Protein AF-U5QNH3-F1 (afdb_monomer)

Organism: Gloeobacter kilaueensis (strain ATCC BAA-2537 / CCAP 1431/1 / ULC 316 / JS1) (NCBI:txid1183438)

Solvent-accessible surface area (backbone atoms only — not comparable to full-atom values): 4857 Å² total; per-residue (Å²): 142,70,68,72,62,58,57,51,52,55,53,50,51,52,51,50,53,42,53,52,48,52,53,50,49,49,49,55,53,53,50,48,54,50,51,25,57,76,70,67,48,58,66,70,58,46,48,56,50,56,78,67,30,67,68,53,56,48,48,54,45,40,44,49,14,67,75,72,71,46,78,63,80,73,57,68,78,61,62,68,72,76,118

Secondary structure (DSSP, 8-state):
--SHHHHHHHHHHHHHHHHHHHHHHHHHHHHHHHHHHHTT--HHHHHHHHHT-HHHHHHHHHHHHHHHTPPP---HHHHTT--

Radius of gyration: 17.29 Å; Cα contacts (8 Å, |Δi|>4): 36; chains: 1; bounding box: 39×37×49 Å

Structure (mmCIF, N/CA/C/O backbone):
data_AF-U5QNH3-F1
#
_entry.id   AF-U5QNH3-F1
#
loop_
_atom_site.group_PDB
_atom_site.id
_atom_site.type_symbol
_atom_site.label_atom_id
_atom_site.label_alt_id
_atom_site.label_comp_id
_atom_site.label_asym_id
_atom_site.label_entity_id
_atom_site.label_seq_id
_atom_site.pdbx_PDB_ins_code
_atom_site.Cartn_x
_atom_site.Cartn_y
_atom_site.Cartn_z
_atom_site.occupancy
_atom_site.B_iso_or_equiv
_atom_site.auth_seq_id
_atom_site.auth_comp_id
_atom_site.auth_asym_id
_atom_site.auth_atom_id
_atom_site.pdbx_PDB_model_num
ATOM 1 N N . MET A 1 1 ? -22.049 9.986 32.497 1.00 44.50 1 MET A N 1
ATOM 2 C CA . MET A 1 1 ? -21.412 10.634 31.328 1.00 44.50 1 MET A CA 1
ATOM 3 C C . MET A 1 1 ? -20.073 9.955 31.032 1.00 44.50 1 MET A C 1
ATOM 5 O O . MET A 1 1 ? -19.056 10.629 30.968 1.00 44.50 1 MET A O 1
ATOM 9 N N . SER A 1 2 ? -20.056 8.623 30.893 1.00 53.00 2 SER A N 1
ATOM 10 C CA . SER A 1 2 ? -18.796 7.853 30.893 1.00 53.00 2 SER A CA 1
ATOM 11 C C . SER A 1 2 ? -18.650 6.885 29.716 1.00 53.00 2 SER A C 1
ATOM 13 O O . SER A 1 2 ? -17.562 6.370 29.511 1.00 53.00 2 SER A O 1
ATOM 15 N N . GLU A 1 3 ? -19.697 6.674 28.912 1.00 54.75 3 GLU A N 1
ATOM 16 C CA . GLU A 1 3 ? -19.626 5.815 27.717 1.00 54.75 3 GLU A CA 1
ATOM 17 C C . GLU A 1 3 ? -19.020 6.517 26.493 1.00 54.75 3 GLU A C 1
ATOM 19 O O . GLU A 1 3 ? -18.458 5.855 25.634 1.00 54.75 3 GLU A O 1
ATOM 24 N N . ASN A 1 4 ? -19.047 7.853 26.421 1.00 55.03 4 ASN A N 1
ATOM 25 C CA . ASN A 1 4 ? -18.659 8.568 25.196 1.00 55.03 4 ASN A CA 1
ATOM 26 C C . ASN A 1 4 ? -17.134 8.681 24.976 1.00 55.03 4 ASN A C 1
ATOM 28 O O . ASN A 1 4 ? -16.691 8.999 23.881 1.00 55.03 4 ASN A O 1
ATOM 32 N N . LEU A 1 5 ? -16.328 8.446 26.019 1.00 57.72 5 LEU A N 1
ATOM 33 C CA . LEU A 1 5 ? -14.859 8.505 25.954 1.00 57.72 5 LEU A CA 1
ATOM 34 C C . LEU A 1 5 ? -14.244 7.187 25.457 1.00 57.72 5 LEU A C 1
ATOM 36 O O . LEU A 1 5 ? -13.179 7.199 24.851 1.00 57.72 5 LEU A O 1
ATOM 40 N N . ALA A 1 6 ? -14.910 6.057 25.712 1.00 60.75 6 ALA A N 1
ATOM 41 C CA . ALA A 1 6 ? -14.436 4.741 25.286 1.00 60.75 6 ALA A CA 1
ATOM 42 C C . ALA A 1 6 ? -14.598 4.550 23.770 1.00 60.75 6 ALA A C 1
ATOM 44 O O . ALA A 1 6 ? -13.706 4.013 23.120 1.00 60.75 6 ALA A O 1
ATOM 45 N N . THR A 1 7 ? -15.700 5.051 23.205 1.00 61.62 7 THR A N 1
ATOM 46 C CA . THR A 1 7 ? -15.956 5.015 21.761 1.00 61.62 7 THR A CA 1
ATOM 47 C C . THR A 1 7 ? -14.936 5.847 20.985 1.00 61.62 7 THR A C 1
ATOM 49 O O . THR A 1 7 ? -14.391 5.358 20.003 1.00 61.62 7 THR A O 1
ATOM 52 N N . SER A 1 8 ? -14.583 7.051 21.462 1.00 69.38 8 SER A N 1
ATOM 53 C CA . SER A 1 8 ? -13.585 7.870 20.757 1.00 69.38 8 SER A CA 1
ATO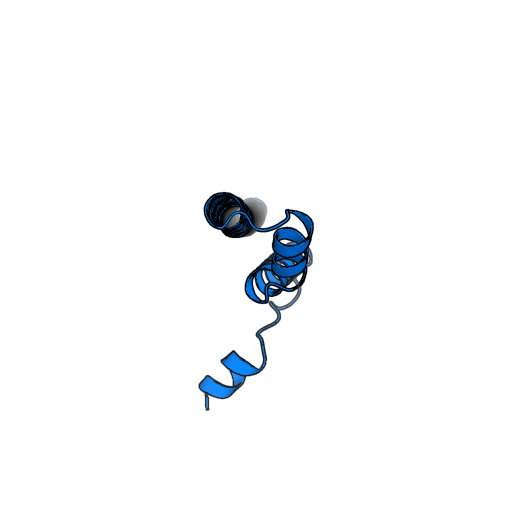M 54 C C . SER A 1 8 ? -12.187 7.257 20.815 1.00 69.38 8 SER A C 1
ATOM 56 O O . SER A 1 8 ? -11.460 7.335 19.834 1.00 69.38 8 SER A O 1
ATOM 58 N N . ALA A 1 9 ? -11.804 6.629 21.932 1.00 73.31 9 ALA A N 1
ATOM 59 C CA . ALA A 1 9 ? -10.504 5.969 22.045 1.00 73.31 9 ALA A CA 1
ATOM 60 C C . ALA A 1 9 ? -10.373 4.796 21.056 1.00 73.31 9 ALA A C 1
ATOM 62 O O . ALA A 1 9 ? -9.360 4.688 20.373 1.00 73.31 9 ALA A O 1
ATOM 63 N N . ALA A 1 10 ? -11.420 3.976 20.917 1.00 78.44 10 ALA A N 1
ATOM 64 C CA . ALA A 1 10 ? -11.446 2.883 19.945 1.00 78.44 10 ALA A CA 1
ATOM 65 C C . ALA A 1 10 ? -11.398 3.389 18.490 1.00 78.44 10 ALA A C 1
ATOM 67 O O . ALA A 1 10 ? -10.664 2.843 17.671 1.00 78.44 10 ALA A O 1
ATOM 68 N N . GLU A 1 11 ? -12.128 4.461 18.169 1.00 82.62 11 GLU A N 1
ATOM 69 C CA . GLU A 1 11 ? -12.068 5.104 16.846 1.00 82.62 11 GLU A CA 1
ATOM 70 C C . GLU A 1 11 ? -10.662 5.645 16.534 1.00 82.62 11 GLU A C 1
ATOM 72 O O . GLU A 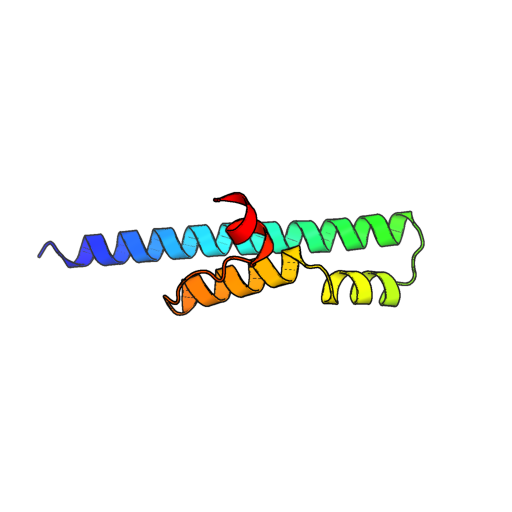1 11 ? -10.167 5.495 15.418 1.00 82.62 11 GLU A O 1
ATOM 77 N N . GLN A 1 12 ? -9.985 6.229 17.527 1.00 85.75 12 GLN A N 1
ATOM 78 C CA . GLN A 1 12 ? -8.617 6.736 17.384 1.00 85.75 12 GLN A CA 1
ATOM 79 C C . GLN A 1 12 ? -7.590 5.616 17.175 1.00 85.75 12 GLN A C 1
ATOM 81 O O . GLN A 1 12 ? -6.655 5.792 16.396 1.00 85.75 12 GLN A O 1
ATOM 86 N N . GLU A 1 13 ? -7.755 4.474 17.845 1.00 87.38 13 GLU A N 1
ATOM 87 C CA . GLU A 1 13 ? -6.901 3.298 17.642 1.00 87.38 13 GLU A CA 1
ATOM 88 C C . GLU A 1 13 ? -7.044 2.745 16.219 1.00 87.38 13 GLU A C 1
ATOM 90 O O . GLU A 1 13 ? -6.039 2.479 15.561 1.00 87.38 13 GLU A O 1
ATOM 95 N N . VAL A 1 14 ? -8.276 2.633 15.712 1.00 90.25 14 VAL A N 1
ATOM 96 C CA . VAL A 1 14 ? -8.532 2.188 14.332 1.00 90.25 14 VAL A CA 1
ATOM 97 C C . VAL A 1 14 ? -7.903 3.147 13.322 1.00 90.25 14 VAL A C 1
ATOM 99 O O . VAL A 1 14 ? -7.218 2.699 12.403 1.00 90.25 14 VAL A O 1
ATOM 102 N N . GLU A 1 15 ? -8.069 4.457 13.513 1.00 91.19 15 GLU A N 1
ATOM 103 C CA . GLU A 1 15 ? -7.475 5.466 12.630 1.00 91.19 15 GLU A CA 1
ATOM 104 C C . GLU A 1 15 ? -5.942 5.400 12.636 1.00 91.19 15 GLU A C 1
ATOM 106 O O . GLU A 1 15 ? -5.306 5.491 11.585 1.00 91.19 15 GLU A O 1
ATOM 111 N N . GLN A 1 16 ? -5.330 5.181 13.804 1.00 93.38 16 GLN A N 1
ATOM 112 C CA . GLN A 1 16 ? -3.882 5.021 13.900 1.00 93.38 16 GLN A CA 1
ATOM 113 C C . GLN A 1 16 ? -3.401 3.782 13.132 1.00 93.38 16 GLN A C 1
ATOM 115 O O . GLN A 1 16 ? -2.429 3.868 12.381 1.00 93.38 16 GLN A O 1
ATOM 120 N N . VAL A 1 17 ? -4.095 2.649 13.269 1.00 93.56 17 VAL A N 1
ATOM 121 C CA . VAL A 1 17 ? -3.757 1.423 12.531 1.00 93.56 17 VAL A CA 1
ATOM 122 C C . VAL A 1 17 ? -3.909 1.633 11.021 1.00 93.56 17 VAL A C 1
ATOM 124 O O . VAL A 1 17 ? -3.038 1.214 10.257 1.00 93.56 17 VAL A O 1
ATOM 127 N N . ILE A 1 18 ? -4.967 2.318 10.576 1.00 94.44 18 ILE A N 1
ATOM 128 C CA . ILE A 1 18 ? -5.150 2.674 9.160 1.00 94.44 18 ILE A CA 1
ATOM 129 C C . ILE A 1 18 ? -3.977 3.531 8.668 1.00 94.44 18 ILE A C 1
ATOM 131 O O . ILE A 1 18 ? -3.397 3.220 7.626 1.00 94.44 18 ILE A O 1
ATOM 135 N N . ALA A 1 19 ? -3.578 4.558 9.421 1.00 96.50 19 ALA A N 1
ATOM 136 C CA . ALA A 1 19 ? -2.464 5.428 9.049 1.00 96.50 19 ALA A CA 1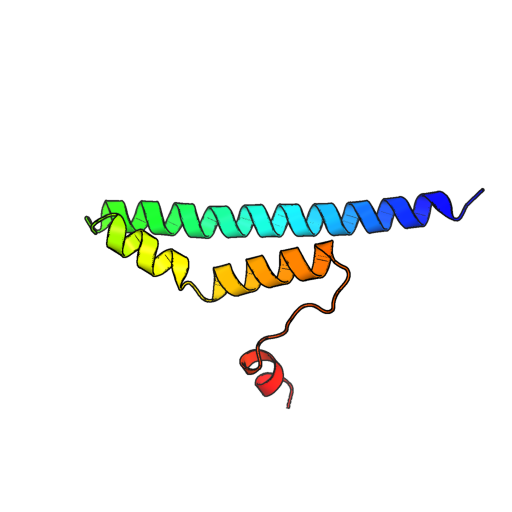
ATOM 137 C C . ALA A 1 19 ? -1.131 4.663 8.935 1.00 96.50 19 ALA A C 1
ATOM 139 O O . ALA A 1 19 ? -0.352 4.892 8.005 1.00 96.50 19 ALA A O 1
ATOM 140 N N . GLU A 1 20 ? -0.871 3.721 9.846 1.00 96.00 20 GLU A N 1
ATOM 141 C CA . GLU A 1 20 ? 0.315 2.858 9.798 1.00 96.00 20 GLU A CA 1
ATOM 142 C C . GLU A 1 20 ? 0.309 1.944 8.558 1.00 96.00 20 GLU A C 1
ATOM 144 O O . GLU A 1 20 ? 1.336 1.801 7.881 1.00 96.00 20 GLU A O 1
ATOM 149 N N . LEU A 1 21 ? -0.850 1.377 8.208 1.00 96.38 21 LEU A N 1
ATOM 150 C CA . LEU A 1 21 ? -1.027 0.558 7.005 1.00 96.38 21 LEU A CA 1
ATOM 151 C C . LEU A 1 21 ? -0.827 1.372 5.720 1.00 96.38 21 LEU A C 1
ATOM 153 O O . LEU A 1 21 ? -0.120 0.927 4.813 1.00 96.38 21 LEU A O 1
ATOM 157 N N . GLU A 1 22 ? -1.379 2.582 5.645 1.00 96.62 22 GLU A N 1
ATOM 158 C CA . GLU A 1 22 ? -1.193 3.484 4.502 1.00 96.62 22 GLU A CA 1
ATOM 159 C C . GLU A 1 22 ? 0.272 3.901 4.337 1.00 96.62 22 GLU A C 1
ATOM 161 O O . GLU A 1 22 ? 0.806 3.908 3.222 1.00 96.62 22 GLU A O 1
ATOM 166 N N . GLN A 1 23 ? 0.961 4.185 5.444 1.00 98.00 23 GLN A N 1
ATOM 167 C CA . GLN A 1 23 ? 2.390 4.476 5.414 1.00 98.00 23 GLN A CA 1
ATOM 168 C C . GLN A 1 23 ? 3.190 3.271 4.908 1.00 98.00 23 GLN A C 1
ATOM 170 O O . GLN A 1 23 ? 4.124 3.431 4.112 1.00 98.00 23 GLN A O 1
ATOM 175 N N . TYR A 1 24 ? 2.830 2.060 5.338 1.00 97.25 24 TYR A N 1
ATOM 176 C CA . TYR A 1 24 ? 3.504 0.855 4.873 1.00 97.25 24 TYR A CA 1
ATOM 177 C C . TYR A 1 24 ? 3.282 0.613 3.377 1.00 97.25 24 TYR A C 1
ATOM 179 O O . TYR A 1 24 ? 4.245 0.388 2.636 1.00 97.25 24 TYR A O 1
ATOM 187 N N . ARG A 1 25 ? 2.039 0.766 2.915 1.00 96.62 25 ARG A N 1
ATOM 188 C CA . ARG A 1 25 ? 1.667 0.722 1.499 1.00 96.62 25 ARG A CA 1
ATOM 189 C C . ARG A 1 25 ? 2.515 1.680 0.663 1.00 96.62 25 ARG A C 1
ATOM 191 O O . ARG A 1 25 ? 3.061 1.291 -0.370 1.00 96.62 25 ARG A O 1
ATOM 198 N N . GLN A 1 26 ? 2.665 2.923 1.124 1.00 97.19 26 GLN A N 1
ATOM 199 C CA . GLN A 1 26 ? 3.459 3.937 0.432 1.00 97.19 26 GLN A CA 1
ATOM 200 C C . GLN A 1 26 ? 4.938 3.544 0.343 1.00 97.19 26 GLN A C 1
ATOM 202 O O . GLN A 1 26 ? 5.550 3.711 -0.710 1.00 97.19 26 GLN A O 1
ATOM 207 N N . ARG A 1 27 ? 5.507 2.958 1.405 1.00 97.38 27 ARG A N 1
ATOM 208 C CA . ARG A 1 27 ? 6.897 2.479 1.398 1.00 97.38 27 ARG A CA 1
ATOM 209 C C . ARG A 1 27 ? 7.131 1.417 0.323 1.00 97.38 27 ARG A C 1
ATOM 211 O O . ARG A 1 27 ? 8.124 1.507 -0.392 1.00 97.38 27 ARG A O 1
ATOM 218 N N . ILE A 1 28 ? 6.215 0.457 0.172 1.00 96.50 28 ILE A N 1
ATOM 219 C CA . ILE A 1 28 ? 6.301 -0.578 -0.875 1.00 96.50 28 ILE A CA 1
ATOM 220 C C . ILE A 1 28 ? 6.307 0.068 -2.267 1.00 96.50 28 ILE A C 1
ATOM 222 O O . ILE A 1 28 ? 7.144 -0.265 -3.110 1.00 96.50 28 ILE A O 1
ATOM 226 N N . VAL A 1 29 ? 5.407 1.028 -2.500 1.00 96.62 29 VAL A N 1
ATOM 227 C CA . VAL A 1 29 ? 5.331 1.770 -3.768 1.00 96.62 29 VAL A CA 1
ATOM 228 C C . VAL A 1 29 ? 6.632 2.527 -4.042 1.00 96.62 29 VAL A C 1
ATOM 230 O O . VAL A 1 29 ? 7.210 2.396 -5.125 1.00 96.62 29 VAL A O 1
ATOM 233 N N . ASP A 1 30 ? 7.130 3.278 -3.063 1.00 97.12 30 ASP A N 1
ATOM 234 C CA . ASP A 1 30 ? 8.357 4.066 -3.190 1.00 97.12 30 ASP A CA 1
ATOM 235 C C . ASP A 1 30 ? 9.579 3.181 -3.451 1.00 97.12 30 ASP A C 1
ATOM 237 O O . ASP A 1 30 ? 10.429 3.510 -4.287 1.00 97.12 30 ASP A O 1
ATOM 241 N N . ASP A 1 31 ? 9.665 2.045 -2.763 1.00 96.25 31 ASP A N 1
ATOM 242 C CA . ASP A 1 31 ? 10.740 1.073 -2.927 1.00 96.25 31 ASP A CA 1
ATOM 243 C C . ASP A 1 31 ? 10.707 0.451 -4.323 1.00 96.25 31 ASP A C 1
ATOM 245 O O . ASP A 1 31 ? 11.737 0.434 -5.005 1.00 96.25 31 ASP A O 1
ATOM 249 N N . ALA A 1 32 ? 9.537 0.031 -4.806 1.00 95.38 32 ALA A N 1
ATOM 250 C CA . ALA A 1 32 ? 9.385 -0.515 -6.151 1.00 95.38 32 ALA A CA 1
ATOM 251 C C . ALA A 1 32 ? 9.756 0.508 -7.234 1.00 95.38 32 ALA A C 1
ATOM 253 O O . ALA A 1 32 ? 10.476 0.179 -8.182 1.00 95.38 32 ALA A O 1
ATOM 254 N N . LEU A 1 33 ? 9.329 1.766 -7.089 1.00 95.75 33 LEU A N 1
ATOM 255 C CA . LEU A 1 33 ? 9.693 2.841 -8.016 1.00 95.75 33 LEU A CA 1
ATOM 256 C C . LEU A 1 33 ? 11.201 3.114 -8.000 1.00 95.75 33 LEU A C 1
ATOM 258 O O . LEU A 1 33 ? 11.817 3.272 -9.062 1.00 95.75 33 LEU A O 1
ATOM 262 N N . ARG A 1 34 ? 11.820 3.123 -6.815 1.00 97.00 34 ARG A N 1
ATOM 263 C CA . ARG A 1 34 ? 13.269 3.301 -6.658 1.00 97.00 34 ARG A CA 1
ATOM 264 C C . ARG A 1 34 ? 14.041 2.156 -7.305 1.00 97.00 34 ARG A C 1
ATOM 266 O O . ARG A 1 34 ? 14.963 2.412 -8.080 1.00 97.00 34 ARG A O 1
ATOM 273 N N . ILE A 1 35 ? 13.649 0.914 -7.033 1.00 95.81 35 ILE A N 1
ATOM 274 C CA . ILE A 1 35 ? 14.263 -0.293 -7.598 1.00 95.81 35 ILE A CA 1
ATOM 275 C C . ILE A 1 35 ? 14.093 -0.309 -9.116 1.00 95.81 35 ILE A C 1
ATOM 277 O O . ILE A 1 35 ? 15.075 -0.491 -9.831 1.00 95.81 35 ILE A O 1
ATOM 281 N N . GLY A 1 36 ? 12.889 -0.036 -9.622 1.00 96.19 36 GLY A N 1
ATOM 282 C CA . GLY A 1 36 ? 12.621 0.034 -11.057 1.00 96.19 36 GLY A CA 1
ATOM 283 C C . GLY A 1 36 ? 13.506 1.062 -11.760 1.00 96.19 36 GLY A C 1
ATOM 284 O O . GLY A 1 36 ? 14.085 0.768 -12.807 1.00 96.19 36 GLY A O 1
ATOM 285 N N . LYS A 1 37 ? 13.704 2.237 -11.147 1.00 96.06 37 LYS A N 1
ATOM 286 C CA . LYS A 1 37 ? 14.622 3.264 -11.658 1.00 96.06 37 LYS A CA 1
ATOM 287 C C . LYS A 1 37 ? 16.076 2.785 -11.677 1.00 96.06 37 LYS A C 1
ATOM 289 O O . LYS A 1 37 ? 16.758 2.981 -12.683 1.00 96.06 37 LYS A O 1
ATOM 294 N N . LEU A 1 38 ? 16.553 2.158 -10.599 1.00 96.94 38 LEU A N 1
ATOM 295 C CA . LEU A 1 38 ? 17.919 1.620 -10.512 1.00 96.94 38 LEU A CA 1
ATOM 296 C C . LEU A 1 38 ? 18.158 0.497 -11.533 1.00 96.94 38 LEU A C 1
ATOM 298 O O . LEU A 1 38 ? 19.208 0.457 -12.172 1.00 96.94 38 LEU A O 1
ATOM 302 N N . ALA A 1 39 ? 17.157 -0.357 -11.741 1.00 96.44 39 ALA A N 1
ATOM 303 C CA . ALA A 1 39 ? 17.168 -1.440 -12.718 1.00 96.44 39 ALA A CA 1
ATOM 304 C C . ALA A 1 39 ? 16.914 -0.972 -14.165 1.00 96.44 39 ALA A C 1
ATOM 306 O O . ALA A 1 39 ? 16.927 -1.792 -15.081 1.00 96.44 39 ALA A O 1
ATOM 307 N N . LYS A 1 40 ? 16.692 0.335 -14.391 1.00 96.38 40 LYS A N 1
ATOM 308 C CA . LYS A 1 40 ? 16.336 0.928 -15.695 1.00 96.38 40 LYS A CA 1
ATOM 309 C C . LYS A 1 40 ? 15.105 0.271 -16.336 1.00 96.38 40 LYS A C 1
ATOM 311 O O . LYS A 1 40 ? 14.999 0.208 -17.562 1.00 96.38 40 LYS A O 1
ATOM 316 N N . LEU A 1 41 ? 14.177 -0.217 -15.513 1.00 94.00 41 LEU A N 1
ATOM 317 C CA . LEU A 1 41 ? 12.923 -0.782 -15.990 1.00 94.00 41 LEU A CA 1
ATOM 318 C C . LEU A 1 41 ? 12.021 0.336 -16.531 1.00 94.00 41 LEU A C 1
ATOM 320 O O . LEU A 1 41 ? 11.942 1.415 -15.934 1.00 94.00 41 LEU A O 1
ATOM 324 N N . PRO A 1 42 ? 11.304 0.095 -17.643 1.00 94.81 42 PRO A N 1
ATOM 325 C CA . PRO A 1 42 ? 10.237 0.978 -18.080 1.00 94.81 42 PRO A CA 1
ATOM 326 C C . PRO A 1 42 ? 9.225 1.195 -16.954 1.00 94.81 42 PRO A C 1
ATOM 328 O O . PRO A 1 42 ? 8.741 0.232 -16.362 1.00 94.81 42 PRO A O 1
ATOM 331 N N . GLN A 1 43 ? 8.837 2.449 -16.720 1.00 91.31 43 GLN A N 1
ATOM 332 C CA . GLN A 1 43 ? 7.877 2.810 -15.672 1.00 91.31 43 GLN A CA 1
ATOM 333 C C . GLN A 1 43 ? 6.580 1.992 -15.757 1.00 91.31 43 GLN A C 1
ATOM 335 O O . GLN A 1 43 ? 6.065 1.551 -14.737 1.00 91.31 43 GLN A O 1
ATOM 340 N N . LYS A 1 44 ? 6.095 1.718 -16.976 1.00 93.88 44 LYS A N 1
ATOM 341 C CA . LYS A 1 44 ? 4.907 0.887 -17.215 1.00 93.88 44 LYS A CA 1
ATOM 342 C C . LYS A 1 44 ? 5.032 -0.523 -16.622 1.00 93.88 44 LYS A C 1
ATOM 344 O O . LYS A 1 44 ? 4.043 -1.044 -16.126 1.00 93.88 44 LYS A O 1
ATOM 349 N N . LEU A 1 45 ? 6.220 -1.133 -16.664 1.00 93.38 45 LEU A N 1
ATOM 350 C CA . LEU A 1 45 ? 6.438 -2.462 -16.083 1.00 93.38 45 LEU A CA 1
ATOM 351 C C . LEU A 1 45 ? 6.474 -2.406 -14.555 1.00 93.38 45 LEU A C 1
ATOM 353 O O . LEU A 1 45 ? 5.880 -3.262 -13.910 1.00 93.38 45 LEU A O 1
ATOM 357 N N . THR A 1 46 ? 7.107 -1.382 -13.977 1.00 94.00 46 THR A N 1
ATOM 358 C CA . THR A 1 46 ? 7.101 -1.175 -12.520 1.00 94.00 46 THR A CA 1
ATOM 359 C C . THR A 1 46 ? 5.685 -0.944 -11.990 1.00 94.00 46 THR A C 1
ATOM 361 O O . THR A 1 46 ? 5.315 -1.513 -10.969 1.00 94.00 46 THR A O 1
ATOM 364 N N . LEU A 1 47 ? 4.871 -0.158 -12.703 1.00 93.50 47 LEU A N 1
ATOM 365 C CA . LEU A 1 47 ? 3.468 0.073 -12.348 1.00 93.50 47 LEU A CA 1
ATOM 366 C C . LEU A 1 47 ? 2.627 -1.202 -12.481 1.00 93.50 47 LEU A C 1
ATOM 368 O O . LEU A 1 47 ? 1.903 -1.533 -11.553 1.00 93.50 47 LEU A O 1
ATOM 372 N N . ALA A 1 48 ? 2.787 -1.967 -13.566 1.00 93.38 48 ALA A N 1
ATOM 373 C CA . ALA A 1 48 ? 2.090 -3.245 -13.730 1.00 93.38 48 ALA A CA 1
ATOM 374 C C . ALA A 1 48 ? 2.453 -4.263 -12.629 1.00 93.38 48 ALA A C 1
ATOM 376 O O . ALA A 1 48 ? 1.620 -5.074 -12.227 1.00 93.38 48 ALA A O 1
ATOM 377 N N . HIS A 1 49 ? 3.693 -4.223 -12.129 1.00 91.50 49 HIS A N 1
ATOM 378 C CA . HIS A 1 49 ? 4.111 -5.037 -10.989 1.00 91.50 49 HIS A CA 1
ATOM 379 C C . HIS A 1 49 ? 3.435 -4.587 -9.687 1.00 91.50 49 HIS A C 1
ATOM 381 O O . HIS A 1 49 ? 2.966 -5.429 -8.928 1.00 91.50 49 HIS A O 1
ATOM 387 N N . LEU A 1 50 ? 3.340 -3.274 -9.458 1.00 93.06 50 LEU A N 1
ATOM 388 C CA . LEU A 1 50 ? 2.652 -2.704 -8.299 1.00 93.06 50 LEU A CA 1
ATOM 389 C C . LEU A 1 50 ? 1.147 -3.007 -8.295 1.00 93.06 50 LEU A C 1
ATOM 391 O O . LEU A 1 50 ? 0.616 -3.386 -7.258 1.00 93.06 50 LEU A O 1
ATOM 395 N N . GLU A 1 51 ? 0.470 -2.908 -9.442 1.00 89.88 51 GLU A N 1
ATOM 396 C CA . GLU A 1 51 ? -0.967 -3.215 -9.575 1.00 89.88 51 GLU A CA 1
ATOM 397 C C . GLU A 1 51 ? -1.316 -4.650 -9.144 1.00 89.88 51 GLU A C 1
ATOM 399 O O . GLU A 1 51 ? -2.393 -4.901 -8.606 1.00 89.88 51 GLU A O 1
ATOM 404 N N . ASN A 1 52 ? -0.393 -5.591 -9.354 1.00 87.81 52 ASN A N 1
ATOM 405 C CA . ASN A 1 52 ? -0.573 -7.006 -9.027 1.00 87.81 52 ASN A CA 1
ATOM 406 C C . ASN A 1 52 ? 0.204 -7.427 -7.771 1.00 87.81 52 ASN A C 1
ATOM 408 O O . ASN A 1 52 ? 0.418 -8.621 -7.559 1.00 87.81 52 ASN A O 1
ATOM 412 N N . HIS A 1 53 ? 0.671 -6.474 -6.958 1.00 91.38 53 HIS A N 1
ATOM 413 C CA . HIS A 1 53 ? 1.459 -6.795 -5.776 1.00 91.38 53 HIS A CA 1
ATOM 414 C C . HIS A 1 53 ? 0.544 -7.367 -4.681 1.00 91.38 53 HIS A C 1
ATOM 416 O O . HIS A 1 53 ? -0.305 -6.639 -4.156 1.00 91.38 53 HIS A O 1
ATOM 422 N N . PRO A 1 54 ? 0.713 -8.642 -4.287 1.00 90.88 54 PRO A N 1
ATOM 423 C CA . PRO A 1 54 ? -0.225 -9.321 -3.392 1.00 90.88 54 PRO A CA 1
ATOM 424 C C . PRO A 1 54 ? -0.311 -8.643 -2.022 1.00 90.88 54 PRO A C 1
ATOM 426 O O . PRO A 1 54 ? -1.387 -8.546 -1.445 1.00 90.88 54 PRO A O 1
ATOM 429 N N . GLU A 1 55 ? 0.801 -8.104 -1.521 1.00 92.19 55 GLU A N 1
ATOM 430 C CA . GLU A 1 55 ? 0.816 -7.386 -0.245 1.00 92.19 55 GLU A CA 1
ATOM 431 C C . GLU A 1 55 ? 0.078 -6.041 -0.314 1.00 92.19 55 GLU A C 1
ATOM 433 O O . GLU A 1 55 ? -0.575 -5.661 0.649 1.00 92.19 55 GLU A O 1
ATOM 438 N N . LEU A 1 56 ? 0.109 -5.338 -1.458 1.00 94.44 56 LEU A N 1
ATOM 439 C CA . LEU A 1 56 ? -0.642 -4.084 -1.608 1.00 94.44 56 LEU A CA 1
ATOM 440 C C . LEU A 1 56 ? -2.145 -4.362 -1.619 1.00 94.44 56 LEU A C 1
ATOM 442 O O . LEU A 1 56 ? -2.898 -3.655 -0.961 1.00 94.44 56 LEU A O 1
ATOM 446 N N . GLN A 1 57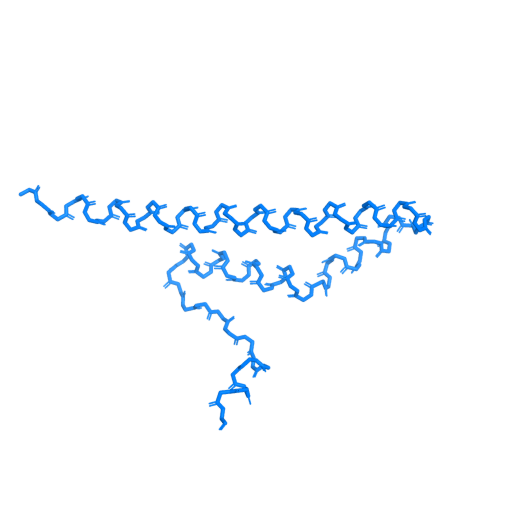 ? -2.560 -5.435 -2.296 1.00 92.75 57 GLN A N 1
ATOM 447 C CA . GLN A 1 57 ? -3.953 -5.882 -2.303 1.00 92.75 57 GLN A CA 1
ATOM 448 C C . GLN A 1 57 ? -4.433 -6.278 -0.900 1.00 92.75 57 GLN A C 1
ATOM 450 O O . GLN A 1 57 ? -5.557 -5.956 -0.524 1.00 92.75 57 GLN A O 1
ATOM 455 N N . GLN A 1 58 ? -3.582 -6.940 -0.111 1.00 91.19 58 GLN A N 1
ATOM 456 C CA . GLN A 1 58 ? -3.894 -7.283 1.278 1.00 91.19 58 GLN A CA 1
ATOM 457 C C . GLN A 1 58 ? -4.026 -6.037 2.152 1.00 91.19 58 GLN A C 1
ATOM 459 O O . GLN A 1 58 ? -5.012 -5.914 2.872 1.00 91.19 58 GLN A O 1
ATOM 464 N N . ILE A 1 59 ? -3.082 -5.096 2.061 1.00 93.69 59 ILE A N 1
ATOM 465 C CA . ILE A 1 59 ? -3.139 -3.843 2.823 1.00 93.69 59 ILE A CA 1
ATOM 466 C C . ILE A 1 59 ? -4.399 -3.047 2.462 1.00 93.69 59 ILE A C 1
ATOM 468 O O . ILE A 1 59 ? -5.098 -2.585 3.361 1.00 93.69 59 ILE A O 1
ATOM 472 N N . ASP A 1 60 ? -4.729 -2.940 1.173 1.00 93.81 60 ASP A N 1
ATOM 473 C CA . ASP A 1 60 ? -5.935 -2.245 0.707 1.00 93.81 60 ASP A CA 1
ATOM 474 C C . ASP A 1 60 ? -7.209 -2.899 1.270 1.00 93.81 60 ASP A C 1
ATOM 476 O O . ASP A 1 60 ? -8.104 -2.208 1.756 1.00 93.81 60 ASP A O 1
ATOM 480 N N . ALA A 1 61 ? -7.264 -4.233 1.297 1.00 92.75 61 ALA A N 1
ATOM 481 C CA . ALA A 1 61 ? -8.384 -4.968 1.876 1.00 92.75 61 ALA A CA 1
ATOM 482 C C . ALA A 1 61 ? -8.469 -4.827 3.410 1.00 92.75 61 ALA A C 1
ATOM 484 O O . ALA A 1 61 ? -9.565 -4.728 3.957 1.00 92.75 61 ALA A O 1
ATOM 485 N N . MET A 1 62 ? -7.330 -4.783 4.112 1.00 92.19 62 MET A N 1
ATOM 486 C CA . MET A 1 62 ? -7.275 -4.540 5.560 1.00 92.19 62 MET A CA 1
ATOM 487 C C . MET A 1 62 ? -7.7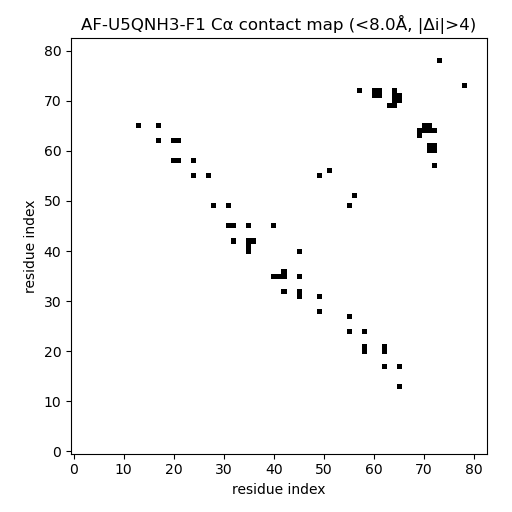60 -3.134 5.918 1.00 92.19 62 MET A C 1
ATOM 489 O O . MET A 1 62 ? -8.536 -2.981 6.859 1.00 92.19 62 MET A O 1
ATOM 493 N N . ILE A 1 63 ? -7.328 -2.116 5.167 1.00 94.25 63 ILE A N 1
ATOM 494 C CA . ILE A 1 63 ? -7.772 -0.731 5.359 1.00 94.25 63 ILE A CA 1
ATOM 495 C C . ILE A 1 63 ? -9.286 -0.634 5.156 1.00 94.25 63 ILE A C 1
ATOM 497 O O . ILE A 1 63 ? -9.972 -0.022 5.972 1.00 94.25 63 ILE A O 1
ATOM 501 N N . GLU A 1 64 ? -9.820 -1.261 4.107 1.00 93.81 64 GLU A N 1
ATOM 502 C CA . GLU A 1 64 ? -11.260 -1.238 3.841 1.00 93.81 64 GLU A CA 1
ATOM 503 C C . GLU A 1 64 ? -12.061 -1.959 4.933 1.00 93.81 64 GLU A C 1
ATOM 505 O O . GLU A 1 64 ? -13.069 -1.433 5.406 1.00 93.81 64 GLU A O 1
ATOM 510 N N . ALA A 1 65 ? -11.585 -3.113 5.404 1.00 91.56 65 ALA A N 1
ATOM 511 C CA . ALA A 1 65 ? -12.205 -3.840 6.510 1.00 91.56 65 ALA A CA 1
ATOM 512 C C . ALA A 1 65 ? -12.237 -2.999 7.799 1.00 91.56 65 ALA A C 1
ATOM 514 O O . ALA A 1 65 ? -13.274 -2.889 8.449 1.00 91.56 65 ALA A O 1
ATOM 515 N N . LEU A 1 66 ? -11.132 -2.323 8.132 1.00 91.44 66 LEU A N 1
ATOM 516 C CA . LEU A 1 66 ? -11.058 -1.439 9.299 1.00 91.44 66 LEU A CA 1
ATOM 517 C C . LEU A 1 66 ? -11.995 -0.228 9.182 1.00 91.44 66 LEU A C 1
ATOM 519 O O . LEU A 1 66 ? -12.608 0.165 10.171 1.00 91.44 66 LEU A O 1
ATOM 523 N N . ARG A 1 67 ? -12.153 0.338 7.979 1.00 91.56 67 ARG A N 1
ATOM 524 C CA . ARG A 1 67 ? -13.058 1.473 7.719 1.00 91.56 67 ARG A CA 1
ATOM 525 C C . ARG A 1 67 ? -14.533 1.096 7.782 1.00 91.56 67 ARG A C 1
ATOM 527 O O . ARG A 1 67 ? -15.353 1.891 8.234 1.00 91.56 67 ARG A O 1
ATOM 534 N N . THR A 1 68 ? -14.872 -0.091 7.296 1.00 90.50 68 THR A N 1
ATOM 535 C CA . THR A 1 68 ? -16.253 -0.595 7.238 1.00 90.50 68 THR A CA 1
ATOM 536 C C . THR A 1 68 ? -16.666 -1.329 8.514 1.00 90.50 68 THR A C 1
ATOM 538 O O . THR A 1 68 ? -17.856 -1.552 8.736 1.00 90.50 68 THR A O 1
ATOM 541 N N . GLY A 1 69 ? -15.699 -1.683 9.367 1.00 85.69 69 GLY A N 1
ATOM 542 C CA . GLY A 1 69 ? -15.908 -2.557 10.520 1.00 85.69 69 GLY A CA 1
ATOM 543 C C . GLY A 1 69 ? -16.148 -4.018 10.125 1.00 85.69 69 GLY A C 1
ATOM 544 O O . GLY A 1 69 ? -16.659 -4.794 10.935 1.00 85.69 69 GLY A O 1
ATOM 545 N N . GLU A 1 70 ? -15.822 -4.395 8.887 1.00 83.75 70 GLU A N 1
ATOM 546 C CA . GLU A 1 70 ? -15.916 -5.770 8.411 1.00 83.75 70 GLU A CA 1
ATOM 547 C C . GLU A 1 70 ? -14.733 -6.621 8.909 1.00 83.75 70 GLU A C 1
ATOM 549 O O . GLU A 1 70 ? -13.668 -6.101 9.256 1.00 83.75 70 GLU A O 1
ATOM 554 N N . PRO A 1 71 ? -14.887 -7.955 8.968 1.00 79.06 71 PRO A N 1
ATOM 555 C CA . PRO A 1 71 ? -13.791 -8.843 9.324 1.00 79.06 71 PRO A CA 1
ATOM 556 C C . PRO A 1 71 ? -12.628 -8.685 8.343 1.00 79.06 71 PRO A C 1
ATOM 558 O O . PRO A 1 71 ? -12.825 -8.734 7.130 1.00 79.06 71 PRO A O 1
ATOM 561 N N . ILE A 1 72 ? -11.408 -8.564 8.870 1.00 77.81 72 ILE A N 1
ATOM 562 C CA . ILE A 1 72 ? -10.203 -8.504 8.042 1.00 77.81 72 ILE A CA 1
ATOM 563 C C . ILE A 1 72 ? -10.131 -9.776 7.180 1.00 77.81 72 ILE A C 1
ATOM 565 O O . ILE A 1 72 ? -10.133 -10.881 7.736 1.00 77.81 72 ILE A O 1
ATOM 569 N N . PRO A 1 73 ? -10.056 -9.657 5.843 1.00 70.56 73 PRO A N 1
ATOM 570 C CA . PRO A 1 73 ? -9.962 -10.817 4.974 1.00 70.56 73 PRO A CA 1
ATOM 571 C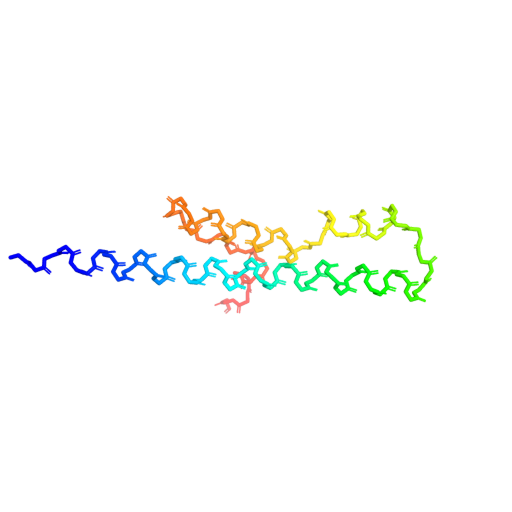 C . PRO A 1 73 ? -8.601 -11.487 5.167 1.00 70.56 73 PRO A C 1
ATOM 573 O O . PRO A 1 73 ? -7.569 -10.979 4.734 1.00 70.56 73 PRO A O 1
ATOM 576 N N . ILE A 1 74 ? -8.598 -12.641 5.835 1.00 65.12 74 ILE A N 1
ATOM 577 C CA . ILE A 1 74 ? -7.404 -13.471 6.001 1.00 65.12 74 ILE A CA 1
ATOM 578 C C . ILE A 1 74 ? -7.230 -14.304 4.722 1.00 65.12 74 ILE A C 1
ATOM 580 O O . ILE A 1 74 ? -8.130 -15.078 4.381 1.00 65.12 74 ILE A O 1
ATOM 58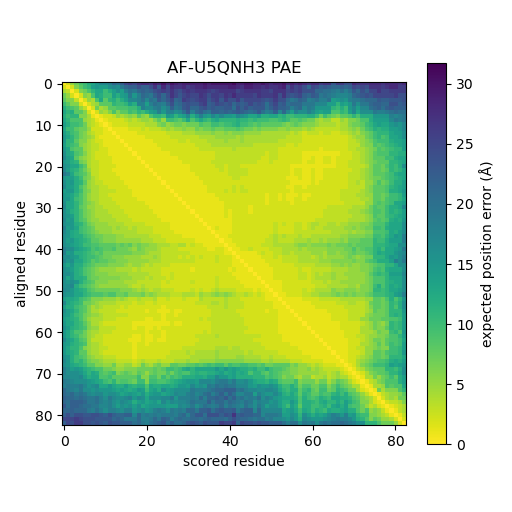4 N N . PRO A 1 75 ? -6.098 -14.189 4.002 1.00 64.50 75 PRO A N 1
ATOM 585 C CA . PRO A 1 75 ? -5.821 -15.043 2.855 1.00 64.50 75 PRO A CA 1
ATOM 586 C C . PRO A 1 75 ? -5.852 -16.522 3.257 1.00 64.50 75 PRO A C 1
ATOM 588 O O . PRO A 1 75 ? -5.301 -16.906 4.291 1.00 64.50 75 PRO A O 1
ATOM 591 N N . ALA A 1 76 ? -6.438 -17.367 2.404 1.00 62.06 76 ALA A N 1
ATOM 592 C CA . ALA A 1 76 ? -6.549 -18.811 2.641 1.00 62.06 76 ALA A CA 1
ATOM 593 C C . ALA A 1 76 ? -5.193 -19.487 2.938 1.00 62.06 76 ALA A C 1
ATOM 595 O O . ALA A 1 76 ? -5.135 -20.490 3.640 1.00 62.06 76 ALA A O 1
ATOM 596 N N . GLU A 1 77 ? -4.096 -18.907 2.451 1.00 61.00 77 GLU A N 1
ATOM 597 C CA . GLU A 1 77 ? -2.734 -19.413 2.630 1.00 61.00 77 GLU A CA 1
AT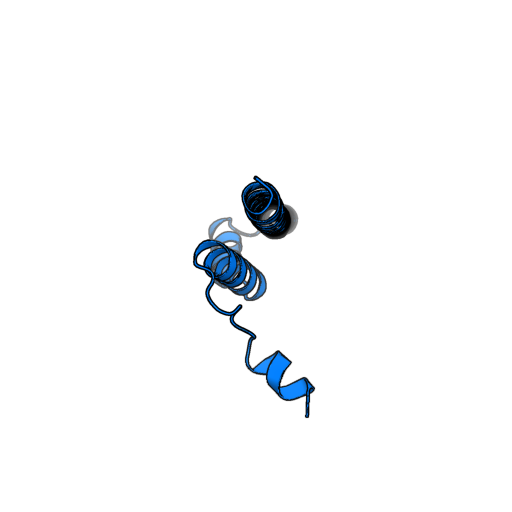OM 598 C C . GLU A 1 77 ? -2.191 -19.253 4.061 1.00 61.00 77 GLU A C 1
ATOM 600 O O . GLU A 1 77 ? -1.350 -20.043 4.486 1.00 61.00 77 GLU A O 1
ATOM 605 N N . ILE A 1 78 ? -2.708 -18.286 4.831 1.00 60.62 78 ILE A N 1
ATOM 606 C CA . ILE A 1 78 ? -2.430 -18.155 6.271 1.00 60.62 78 ILE A CA 1
ATOM 607 C C . ILE A 1 78 ? -3.374 -19.061 7.068 1.00 60.62 78 ILE A C 1
ATOM 609 O O . ILE A 1 78 ? -2.945 -19.713 8.017 1.00 60.62 78 ILE A O 1
ATOM 613 N N . ALA A 1 79 ? -4.643 -19.161 6.655 1.00 58.88 79 ALA A N 1
ATOM 614 C CA . ALA A 1 79 ? -5.618 -20.044 7.297 1.00 58.88 79 ALA A CA 1
ATOM 615 C C . ALA A 1 79 ? -5.185 -21.524 7.261 1.00 58.88 79 ALA A C 1
ATOM 617 O O . ALA A 1 79 ? -5.411 -22.251 8.223 1.00 58.88 79 ALA A O 1
ATOM 618 N N . ALA A 1 80 ? -4.504 -21.946 6.190 1.00 58.34 80 ALA A N 1
ATOM 619 C CA . ALA A 1 80 ? -3.975 -23.301 6.029 1.00 58.34 80 ALA A CA 1
ATOM 620 C C . ALA A 1 80 ? -2.736 -23.621 6.895 1.00 58.34 80 ALA A C 1
ATOM 622 O O . ALA A 1 80 ? -2.319 -24.772 6.940 1.00 58.34 80 ALA A O 1
ATOM 623 N N . GLN A 1 81 ? -2.130 -22.634 7.565 1.00 52.72 81 GLN A N 1
ATOM 624 C CA . GLN A 1 81 ? -0.963 -22.829 8.446 1.00 52.72 81 GLN A CA 1
ATOM 625 C C . GLN A 1 81 ? -1.343 -22.938 9.934 1.00 52.72 81 GLN A C 1
ATOM 627 O O . GLN A 1 81 ? -0.460 -23.013 10.787 1.00 52.72 81 GLN A O 1
ATOM 632 N N . ILE A 1 82 ? -2.643 -22.909 10.249 1.00 60.78 82 ILE A N 1
ATOM 633 C CA . ILE A 1 82 ? -3.181 -22.968 11.619 1.00 60.78 82 ILE A CA 1
ATOM 634 C C . ILE A 1 82 ? -3.730 -24.379 11.959 1.00 60.78 82 ILE A C 1
ATOM 636 O O . ILE A 1 82 ? -4.123 -24.623 13.098 1.00 60.78 82 ILE A O 1
ATOM 640 N N . GLU A 1 83 ? -3.707 -25.323 11.009 1.00 52.41 83 GLU A N 1
ATOM 641 C CA . GLU A 1 83 ? -3.957 -26.765 11.235 1.00 52.41 83 GLU A CA 1
ATOM 642 C C . GLU A 1 83 ? -2.678 -27.528 11.610 1.00 52.41 83 GLU A C 1
ATOM 644 O O . GLU A 1 83 ? -2.767 -28.406 12.502 1.00 52.41 83 GLU A O 1
#

Nearest PDB structures (foldseek):
  4mh6-assembly1_A  TM=4.848E-01  e=9.471E+00  Vibrio parahaemolyticus RIMD 2210633

Mean predicted aligned error: 7.52 Å

Sequence (83 aa):
MSENLATSAAEQEVEQVIAELEQYRQRIVDDALRIGKLAKLPQKLTLAHLENHPELQQIDAMIEALRTGEPIPIPAEIAAQIE

Foldseek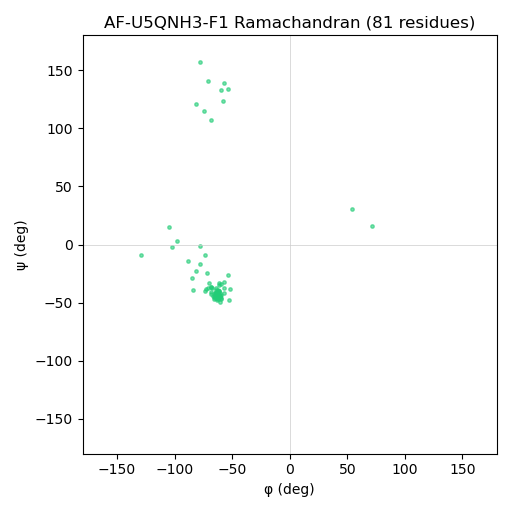 3Di:
DPVVVVVVVVVVVLVVVLVVLVVVLVVVLVVLVVVCVVVVHDPVVSVVCSVPPVSNVLSVQQSVCSVVVHPRDDPVVVVVVVD

pLDDT: mean 84.74, std 14.95, range [44.5, 98.0]